Protein AF-A0A7K2WBL9-F1 (afdb_monomer)

Structure (mmCIF, N/CA/C/O backbone):
data_AF-A0A7K2WBL9-F1
#
_entry.id   AF-A0A7K2WBL9-F1
#
loop_
_atom_site.group_PDB
_atom_site.id
_atom_site.type_symbol
_atom_site.label_atom_id
_atom_site.label_alt_id
_atom_site.label_comp_id
_atom_site.label_asym_id
_atom_site.label_entity_id
_atom_site.label_seq_id
_atom_site.pdbx_PDB_ins_code
_atom_site.Cartn_x
_atom_site.Cartn_y
_atom_site.Cartn_z
_atom_site.occupancy
_atom_site.B_iso_or_equiv
_atom_site.auth_seq_id
_atom_site.auth_comp_id
_atom_site.auth_asym_id
_atom_site.auth_atom_id
_atom_site.pdbx_PDB_model_num
ATOM 1 N N . MET A 1 1 ? 18.277 -20.365 -66.274 1.00 46.78 1 MET A N 1
ATOM 2 C CA . MET A 1 1 ? 19.286 -20.559 -65.222 1.00 46.78 1 MET A CA 1
ATOM 3 C C . MET A 1 1 ? 18.825 -19.705 -64.047 1.00 46.78 1 MET A C 1
ATOM 5 O O . MET A 1 1 ? 19.290 -18.590 -63.900 1.00 46.78 1 MET A O 1
ATOM 9 N N . THR A 1 2 ? 17.660 -19.971 -63.439 1.00 53.09 2 THR A N 1
ATOM 10 C CA . THR A 1 2 ? 17.407 -21.059 -62.465 1.00 53.09 2 THR A CA 1
ATOM 11 C C . THR A 1 2 ? 18.619 -21.283 -61.590 1.00 53.09 2 THR A C 1
ATOM 13 O O . THR A 1 2 ? 19.598 -21.827 -62.081 1.00 53.09 2 THR A O 1
ATOM 16 N N . ASP A 1 3 ? 18.545 -20.741 -60.379 1.00 48.75 3 ASP A N 1
ATOM 17 C CA . ASP A 1 3 ? 18.895 -21.349 -59.092 1.00 48.75 3 ASP A CA 1
ATOM 18 C C . ASP A 1 3 ? 18.928 -20.200 -58.072 1.00 48.75 3 ASP A C 1
ATOM 20 O O . ASP A 1 3 ? 19.419 -19.121 -58.376 1.00 48.75 3 ASP A O 1
ATOM 24 N N . THR A 1 4 ? 18.466 -20.269 -56.839 1.00 59.56 4 THR A N 1
ATOM 25 C CA . THR A 1 4 ? 17.633 -21.185 -56.071 1.00 59.56 4 THR A CA 1
ATOM 26 C C . THR A 1 4 ? 17.377 -20.375 -54.797 1.00 59.56 4 THR A C 1
ATOM 28 O O . THR A 1 4 ? 18.286 -19.720 -54.282 1.00 59.56 4 THR A O 1
ATOM 31 N N . GLU A 1 5 ? 16.138 -20.362 -54.318 1.00 57.72 5 GLU A N 1
ATOM 32 C CA . GLU A 1 5 ? 15.765 -19.768 -53.038 1.00 57.72 5 GLU A CA 1
ATOM 33 C C . GLU A 1 5 ? 16.577 -20.417 -51.907 1.00 57.72 5 GLU A C 1
ATOM 35 O O . GLU A 1 5 ? 16.243 -21.496 -51.424 1.00 57.72 5 GLU A O 1
ATOM 40 N N . GLN A 1 6 ? 17.644 -19.766 -51.442 1.00 52.09 6 GLN A N 1
ATOM 41 C CA . GLN A 1 6 ? 18.225 -20.094 -50.141 1.00 52.09 6 GLN A CA 1
ATOM 42 C C . GLN A 1 6 ? 17.424 -19.375 -49.057 1.00 52.09 6 GLN A C 1
ATOM 44 O O . GLN A 1 6 ? 17.854 -18.393 -48.457 1.00 52.09 6 GLN A O 1
ATOM 49 N N 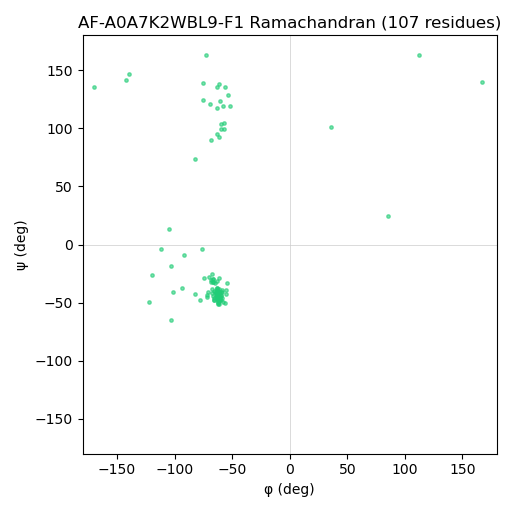. SER A 1 7 ? 16.221 -19.897 -48.816 1.00 54.59 7 SER A N 1
ATOM 50 C CA . SER A 1 7 ? 15.547 -19.739 -47.535 1.00 54.59 7 SER A CA 1
ATOM 51 C C . SER A 1 7 ? 16.342 -20.548 -46.511 1.00 54.59 7 SER A C 1
ATOM 53 O O . SER A 1 7 ? 16.147 -21.754 -46.340 1.00 54.59 7 SER A O 1
ATOM 55 N N . THR A 1 8 ? 17.318 -19.902 -45.877 1.00 56.69 8 THR A N 1
ATOM 56 C CA . THR A 1 8 ? 17.991 -20.445 -44.701 1.00 56.69 8 THR A CA 1
ATOM 57 C C . THR A 1 8 ? 16.937 -20.563 -43.607 1.00 56.69 8 THR A C 1
ATOM 59 O O . THR A 1 8 ? 16.620 -19.592 -42.928 1.00 56.69 8 THR A O 1
ATOM 62 N N . SER A 1 9 ? 16.346 -21.751 -43.471 1.00 57.12 9 SER A N 1
ATOM 63 C CA . SER A 1 9 ? 15.554 -22.112 -42.299 1.00 57.12 9 SER A CA 1
ATOM 64 C C . SER A 1 9 ? 16.472 -22.049 -41.082 1.00 57.12 9 SER A C 1
ATOM 66 O O . SER A 1 9 ? 17.169 -23.015 -40.767 1.00 57.12 9 SER A O 1
ATOM 68 N N . GLU A 1 10 ? 16.509 -20.896 -40.411 1.00 60.94 10 GLU A N 1
ATOM 69 C CA . GLU A 1 10 ? 17.030 -20.805 -39.055 1.00 60.94 10 GLU A CA 1
ATOM 70 C C . GLU A 1 10 ? 16.223 -21.778 -38.197 1.00 60.94 10 GLU A C 1
ATOM 72 O O . GLU A 1 10 ? 15.056 -21.570 -37.865 1.00 60.94 10 GLU A O 1
ATOM 77 N N . THR A 1 11 ? 16.855 -22.902 -37.883 1.00 61.31 11 THR A N 1
ATOM 78 C CA . THR A 1 11 ? 16.369 -23.846 -36.890 1.00 61.31 11 THR A CA 1
ATOM 79 C C . THR A 1 11 ? 16.291 -23.088 -35.569 1.00 61.31 11 THR A C 1
ATOM 81 O O . THR A 1 11 ? 17.318 -22.813 -34.949 1.00 61.31 11 THR A O 1
ATOM 84 N N . VAL A 1 12 ? 15.078 -22.710 -35.155 1.00 63.88 12 VAL A N 1
ATOM 85 C CA . VAL A 1 12 ? 14.812 -22.098 -33.849 1.00 63.88 12 VAL A CA 1
ATOM 86 C C . VAL A 1 12 ? 15.251 -23.099 -32.785 1.00 63.88 12 VAL A C 1
ATOM 88 O O . VAL A 1 12 ? 14.563 -24.082 -32.507 1.00 63.88 12 VAL A O 1
ATOM 91 N N . ALA A 1 13 ? 16.444 -22.885 -32.231 1.00 68.38 13 ALA A N 1
ATOM 92 C CA . ALA A 1 13 ? 16.966 -23.698 -31.147 1.00 68.38 13 ALA A CA 1
ATOM 93 C C . ALA A 1 13 ? 15.959 -23.682 -29.979 1.00 68.38 13 ALA A C 1
ATOM 95 O O . ALA A 1 13 ? 15.439 -22.613 -29.639 1.00 68.38 13 ALA A O 1
ATOM 96 N N . PRO A 1 14 ? 15.659 -24.833 -29.351 1.00 63.19 14 PRO A N 1
ATOM 97 C CA . PRO A 1 14 ? 14.675 -24.895 -28.281 1.00 63.19 14 PRO A CA 1
ATOM 98 C C . PRO A 1 14 ? 15.113 -23.989 -27.125 1.00 63.19 14 PRO A C 1
ATOM 100 O O . PRO A 1 14 ? 16.225 -24.111 -26.603 1.00 63.19 14 PRO A O 1
ATOM 103 N N . GLY A 1 15 ? 14.236 -23.052 -26.755 1.00 63.25 15 GLY A N 1
ATOM 104 C CA . GLY A 1 15 ? 14.478 -22.068 -25.705 1.00 63.25 15 GLY A CA 1
ATOM 105 C C . GLY A 1 15 ? 14.932 -22.749 -24.418 1.00 63.25 15 GLY A C 1
ATOM 106 O O . GLY A 1 15 ? 14.221 -23.576 -23.848 1.00 63.25 15 GLY A O 1
ATOM 107 N N . ARG A 1 16 ? 16.145 -22.413 -23.972 1.00 71.19 16 ARG A N 1
ATOM 108 C CA . ARG A 1 16 ? 16.733 -22.943 -22.740 1.00 71.19 16 ARG A CA 1
ATOM 109 C C . ARG A 1 16 ? 15.751 -22.703 -21.583 1.00 71.19 16 ARG A C 1
ATOM 111 O O . ARG A 1 16 ? 15.327 -21.557 -21.417 1.00 71.19 16 ARG A O 1
ATOM 118 N N . PRO A 1 17 ? 15.392 -23.722 -20.778 1.00 67.56 17 PRO A N 1
ATOM 119 C CA . PRO A 1 17 ? 14.465 -23.529 -19.671 1.00 67.56 17 PRO A CA 1
ATOM 120 C C . PRO A 1 17 ? 15.034 -22.463 -18.734 1.00 67.56 17 PRO A C 1
ATOM 122 O O . PRO A 1 17 ? 16.153 -22.585 -18.224 1.00 67.56 17 PRO A O 1
ATOM 125 N N . LEU A 1 18 ? 14.283 -21.374 -18.568 1.00 65.44 18 LEU A N 1
ATOM 126 C CA . LEU A 1 18 ? 14.676 -20.267 -17.712 1.00 65.44 18 LEU A CA 1
ATOM 127 C C . LEU A 1 18 ? 14.753 -20.787 -16.278 1.00 65.44 18 LEU A C 1
ATOM 129 O O . LEU A 1 18 ? 13.765 -21.242 -15.705 1.00 65.44 18 LEU A O 1
ATOM 133 N N . ARG A 1 19 ? 15.955 -20.740 -15.699 1.00 77.19 19 ARG A N 1
ATOM 134 C CA . ARG A 1 19 ? 16.157 -21.072 -14.286 1.00 77.19 19 ARG A CA 1
ATOM 135 C C . ARG A 1 19 ? 15.334 -20.071 -13.461 1.00 77.19 19 ARG A C 1
ATOM 137 O O . ARG A 1 19 ? 15.388 -18.884 -13.779 1.00 77.19 19 ARG A O 1
ATOM 144 N N . PRO A 1 20 ? 14.631 -20.481 -12.394 1.00 68.12 20 PRO A N 1
ATOM 145 C CA . PRO A 1 20 ? 13.801 -19.569 -11.599 1.00 68.12 20 PRO A CA 1
ATOM 146 C C . PRO A 1 20 ? 14.580 -18.344 -11.082 1.00 68.12 20 PRO A C 1
ATOM 148 O O . PRO A 1 20 ? 14.057 -17.234 -11.081 1.00 68.12 20 PRO A O 1
ATOM 151 N N . GLY A 1 21 ? 15.873 -18.505 -10.770 1.00 74.62 21 GLY A N 1
ATOM 152 C CA . GLY A 1 21 ? 16.754 -17.385 -10.411 1.00 74.62 21 GLY A CA 1
ATOM 153 C C . GLY A 1 21 ? 17.031 -16.393 -11.552 1.00 74.62 21 GLY A C 1
ATOM 154 O O . GLY A 1 21 ? 17.200 -15.206 -11.301 1.00 74.62 21 GLY A O 1
ATOM 155 N N . ALA A 1 22 ? 17.016 -16.838 -12.811 1.00 76.25 22 ALA A N 1
ATOM 156 C CA . ALA A 1 22 ? 17.201 -15.958 -13.965 1.00 76.25 2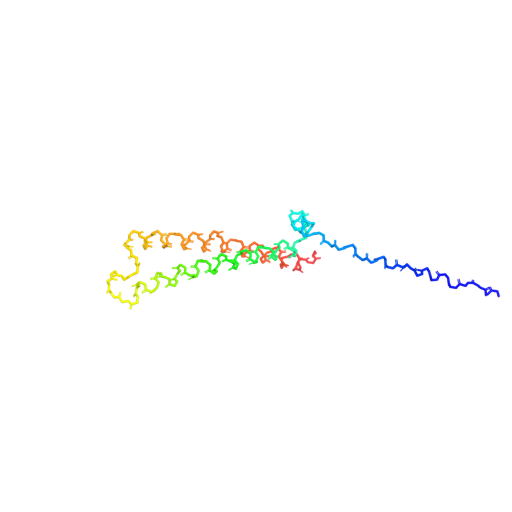2 ALA A CA 1
ATOM 157 C C . ALA A 1 22 ? 15.996 -15.025 -14.182 1.00 76.25 22 ALA A C 1
ATOM 159 O O . ALA A 1 22 ? 16.168 -13.920 -14.688 1.00 76.25 22 ALA A O 1
ATOM 160 N N . LEU A 1 23 ? 14.790 -15.439 -13.771 1.00 75.94 23 LEU A N 1
ATOM 161 C CA . LEU A 1 23 ? 13.585 -14.612 -13.865 1.00 75.94 23 LEU A CA 1
ATOM 162 C C . LEU A 1 23 ? 13.610 -13.458 -12.851 1.00 75.94 23 LEU A C 1
ATOM 164 O O . LEU A 1 23 ? 13.326 -12.320 -13.214 1.00 75.94 23 LEU A O 1
ATOM 168 N N . ALA A 1 24 ? 14.026 -13.740 -11.612 1.00 77.31 24 ALA A N 1
ATOM 169 C CA . ALA A 1 24 ? 14.193 -12.725 -10.573 1.00 77.31 24 ALA A CA 1
ATOM 170 C C . ALA A 1 24 ? 15.275 -11.698 -10.947 1.00 77.31 24 ALA A C 1
ATOM 172 O O . ALA A 1 24 ? 15.048 -10.498 -10.823 1.00 77.31 24 ALA A O 1
ATOM 173 N N . VAL A 1 25 ? 16.415 -12.155 -11.484 1.00 78.62 25 VAL A N 1
ATOM 174 C CA . VAL A 1 25 ? 17.470 -11.261 -11.996 1.00 78.62 25 VAL A CA 1
ATOM 175 C C . VAL A 1 25 ? 16.950 -10.421 -13.163 1.00 78.62 25 VAL A C 1
ATOM 177 O O . VAL A 1 25 ? 17.154 -9.213 -13.186 1.00 78.62 25 VAL A O 1
ATOM 180 N N . LYS A 1 26 ? 16.203 -11.021 -14.100 1.00 79.88 26 LYS A N 1
ATOM 181 C CA . LYS A 1 26 ? 15.602 -10.285 -15.220 1.00 79.88 26 LYS A CA 1
ATOM 182 C C . LYS A 1 26 ? 14.660 -9.178 -14.741 1.00 79.88 26 LYS A C 1
ATOM 184 O O . LYS A 1 26 ? 14.679 -8.095 -15.316 1.00 79.88 26 LYS A O 1
ATOM 189 N N . TRP A 1 27 ? 13.846 -9.425 -13.717 1.00 80.12 27 TRP A N 1
ATOM 190 C CA . TRP A 1 27 ? 12.949 -8.410 -13.152 1.00 80.12 27 TRP A CA 1
ATOM 191 C C . TRP A 1 27 ? 13.711 -7.329 -12.382 1.00 80.12 27 TRP A C 1
ATOM 193 O O . TRP A 1 27 ? 13.413 -6.152 -12.548 1.00 80.12 27 TRP A O 1
ATOM 203 N N . ALA A 1 28 ? 14.728 -7.708 -11.606 1.00 79.56 28 ALA A N 1
ATOM 204 C CA . ALA A 1 28 ? 15.555 -6.764 -10.857 1.00 79.56 28 ALA A CA 1
ATOM 205 C C . ALA A 1 28 ? 16.405 -5.853 -11.763 1.00 79.56 28 ALA A C 1
ATOM 207 O O . ALA A 1 28 ? 16.698 -4.723 -11.391 1.00 79.56 28 ALA A O 1
ATOM 208 N N . THR A 1 29 ? 16.804 -6.331 -12.946 1.00 85.38 29 THR A N 1
ATOM 209 C CA . THR A 1 29 ? 17.642 -5.587 -13.908 1.00 85.38 29 THR A CA 1
ATOM 210 C C . THR A 1 29 ? 16.843 -5.056 -15.108 1.00 85.38 29 THR A C 1
ATOM 212 O O . THR A 1 29 ? 17.415 -4.648 -16.115 1.00 85.38 29 THR A O 1
ATOM 215 N N . THR A 1 30 ? 15.511 -5.069 -15.045 1.00 84.38 30 THR A N 1
ATOM 216 C CA . THR A 1 30 ? 14.661 -4.569 -16.134 1.00 84.38 30 THR A CA 1
ATOM 217 C C . THR A 1 30 ? 14.638 -3.041 -16.175 1.00 84.38 30 THR A C 1
ATOM 219 O O . THR A 1 30 ? 14.503 -2.390 -15.145 1.00 84.38 30 THR A O 1
ATOM 222 N N . THR A 1 31 ? 14.692 -2.478 -17.384 1.00 86.44 31 THR A N 1
ATOM 223 C CA . THR A 1 31 ? 14.541 -1.035 -17.660 1.00 86.44 31 THR A CA 1
ATOM 224 C C . THR A 1 31 ? 13.255 -0.689 -18.416 1.00 86.44 31 THR A C 1
ATOM 226 O O . THR A 1 31 ? 12.969 0.483 -18.645 1.00 86.44 31 THR A O 1
ATOM 229 N N . ASP A 1 32 ? 12.466 -1.692 -18.805 1.00 86.88 32 ASP A N 1
ATOM 230 C CA . ASP A 1 32 ? 11.195 -1.498 -19.501 1.00 86.88 32 ASP A CA 1
ATOM 231 C C . ASP A 1 32 ? 10.141 -0.870 -18.573 1.00 86.88 32 ASP A C 1
ATOM 233 O O . ASP A 1 32 ? 9.759 -1.445 -17.548 1.00 86.88 32 ASP A O 1
ATOM 237 N N . HIS A 1 33 ? 9.636 0.297 -18.971 1.00 89.06 33 HIS A N 1
ATOM 238 C CA . HIS A 1 33 ? 8.654 1.075 -18.219 1.00 89.06 33 HIS A CA 1
ATOM 239 C C . HIS A 1 33 ? 7.330 0.320 -18.020 1.00 89.06 33 HIS A C 1
ATOM 241 O O . HIS A 1 33 ? 6.665 0.504 -16.997 1.00 89.06 33 HIS A O 1
ATOM 247 N N . LYS A 1 34 ? 6.964 -0.590 -18.939 1.00 86.06 34 LYS A N 1
ATOM 248 C CA . LYS A 1 34 ? 5.739 -1.391 -18.802 1.00 86.06 34 LYS A CA 1
ATOM 249 C C . LYS A 1 34 ? 5.869 -2.437 -17.707 1.00 86.06 34 LYS A C 1
ATOM 251 O O . LYS A 1 34 ? 4.961 -2.604 -16.886 1.00 86.06 34 LYS A O 1
ATOM 256 N N . THR A 1 35 ? 7.005 -3.126 -17.688 1.00 86.62 35 THR A N 1
ATOM 257 C CA . THR A 1 35 ? 7.322 -4.120 -16.665 1.00 86.62 35 THR A CA 1
ATOM 258 C C . THR A 1 35 ? 7.472 -3.449 -15.301 1.00 86.62 35 THR A C 1
ATOM 260 O O . THR A 1 35 ? 6.814 -3.870 -14.354 1.00 86.62 35 THR A O 1
ATOM 263 N N . ILE A 1 36 ? 8.232 -2.350 -15.206 1.00 88.81 36 IL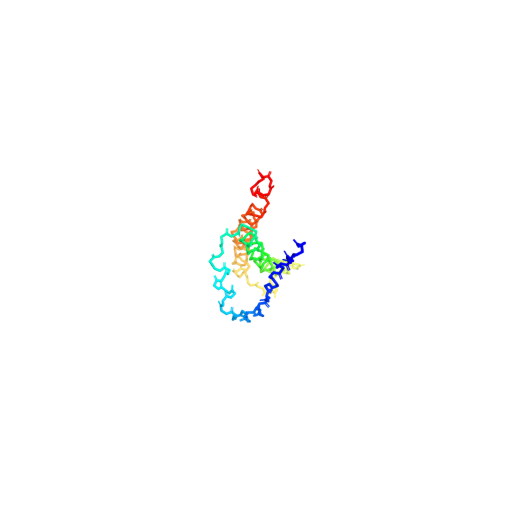E A N 1
ATOM 264 C CA . ILE A 1 36 ? 8.375 -1.577 -13.961 1.00 88.81 36 ILE A CA 1
ATOM 265 C C . ILE A 1 36 ? 7.005 -1.097 -13.466 1.00 88.81 36 ILE A C 1
ATOM 267 O O . ILE A 1 36 ? 6.654 -1.347 -12.313 1.00 88.81 36 ILE A O 1
ATOM 271 N N . GLY A 1 37 ? 6.189 -0.490 -14.336 1.00 89.00 37 GLY A N 1
ATOM 272 C CA . GLY A 1 37 ? 4.830 -0.064 -13.996 1.00 89.00 37 GLY A CA 1
ATOM 273 C C . GLY A 1 37 ? 3.975 -1.208 -13.444 1.00 89.00 37 GLY A C 1
ATOM 274 O O . GLY A 1 37 ? 3.321 -1.047 -12.415 1.00 89.00 37 GLY A O 1
ATOM 275 N N . SER A 1 38 ? 4.056 -2.396 -14.049 1.00 90.75 38 SER A N 1
ATOM 276 C CA . SER A 1 38 ? 3.341 -3.590 -13.576 1.00 90.75 38 SER A CA 1
ATOM 277 C C . SER A 1 38 ? 3.809 -4.042 -12.187 1.00 90.75 38 SER A C 1
ATOM 279 O O . SER A 1 38 ? 2.972 -4.363 -11.345 1.00 90.75 38 SER A O 1
ATOM 281 N N . LEU A 1 39 ? 5.118 -4.018 -11.903 1.00 91.12 39 LEU A N 1
ATOM 282 C CA . LEU A 1 39 ? 5.649 -4.336 -10.570 1.00 91.12 39 LEU A CA 1
ATOM 283 C C . LEU A 1 39 ? 5.122 -3.363 -9.504 1.00 91.12 39 LEU A C 1
ATOM 285 O O . LEU A 1 39 ? 4.725 -3.802 -8.421 1.00 91.12 39 LEU A O 1
ATOM 289 N N . TYR A 1 40 ? 5.077 -2.062 -9.810 1.00 93.19 40 TYR A N 1
ATOM 290 C CA . TYR A 1 40 ? 4.513 -1.045 -8.916 1.00 93.19 40 TYR A CA 1
ATOM 291 C C . TYR A 1 40 ? 3.022 -1.280 -8.655 1.00 93.19 40 TYR A C 1
ATOM 293 O O . TYR A 1 40 ? 2.599 -1.278 -7.498 1.00 93.19 40 TYR A O 1
ATOM 301 N N . LEU A 1 41 ? 2.234 -1.545 -9.702 1.00 93.06 41 LEU A N 1
ATOM 302 C CA . LEU A 1 41 ? 0.800 -1.809 -9.567 1.00 93.06 41 LEU A CA 1
ATOM 303 C C . LEU A 1 41 ? 0.534 -3.066 -8.730 1.00 93.06 41 LEU A C 1
ATOM 305 O O . LEU A 1 41 ? -0.250 -3.005 -7.785 1.00 93.06 41 LEU A O 1
ATOM 309 N N . ILE A 1 42 ? 1.237 -4.171 -8.999 1.00 94.25 42 ILE A N 1
ATOM 310 C CA . ILE A 1 42 ? 1.103 -5.415 -8.224 1.00 94.25 42 ILE A CA 1
ATOM 311 C C . ILE A 1 42 ? 1.459 -5.174 -6.754 1.00 94.25 42 ILE A C 1
ATOM 313 O O . ILE A 1 42 ? 0.696 -5.544 -5.864 1.00 94.25 42 ILE A O 1
ATOM 317 N N . THR A 1 43 ? 2.588 -4.515 -6.491 1.00 93.56 43 THR A N 1
ATOM 318 C CA . THR A 1 43 ? 3.039 -4.234 -5.121 1.00 93.56 43 THR A CA 1
ATOM 319 C C . THR A 1 43 ? 2.038 -3.344 -4.382 1.00 93.56 43 THR A C 1
ATOM 321 O O . THR A 1 43 ? 1.650 -3.657 -3.257 1.00 93.56 43 THR A O 1
ATOM 324 N N . SER A 1 44 ? 1.551 -2.279 -5.029 1.00 94.69 44 SER A N 1
ATOM 325 C CA . SER A 1 44 ? 0.537 -1.388 -4.451 1.00 94.69 44 SER A CA 1
ATOM 326 C C . SER A 1 44 ? -0.768 -2.125 -4.140 1.00 94.69 44 SER A C 1
ATOM 328 O O . SER A 1 44 ? -1.364 -1.897 -3.090 1.00 94.69 44 SER A O 1
ATOM 330 N N . PHE A 1 45 ? -1.181 -3.067 -4.994 1.00 95.06 45 PHE A N 1
ATOM 331 C CA . PHE A 1 45 ? -2.378 -3.873 -4.776 1.00 95.06 45 PHE A CA 1
ATOM 332 C C . PHE A 1 45 ? -2.221 -4.831 -3.589 1.00 95.06 45 PHE A C 1
ATOM 334 O O . PHE A 1 45 ? -3.143 -4.984 -2.793 1.00 95.06 45 PHE A O 1
ATOM 341 N N . VAL A 1 46 ? -1.039 -5.425 -3.400 1.00 96.62 46 VAL A N 1
ATOM 342 C CA . VAL A 1 46 ? -0.750 -6.239 -2.208 1.00 96.62 46 VAL A CA 1
ATOM 343 C C . VAL A 1 46 ? -0.871 -5.397 -0.933 1.00 96.62 46 VAL A C 1
ATOM 345 O O . VAL A 1 46 ? -1.549 -5.805 0.011 1.00 96.62 46 VAL A O 1
ATOM 348 N N . PHE A 1 47 ? -0.289 -4.195 -0.908 1.00 96.00 47 PHE A N 1
ATOM 349 C CA . PHE A 1 47 ? -0.420 -3.290 0.241 1.00 96.00 47 PHE A CA 1
ATOM 350 C C . PHE A 1 47 ? -1.847 -2.771 0.442 1.00 96.00 47 PHE A C 1
ATOM 352 O O . PHE A 1 47 ? -2.272 -2.601 1.586 1.00 96.00 47 PHE A O 1
ATOM 359 N N . PHE A 1 48 ? -2.613 -2.587 -0.635 1.00 95.88 48 PHE A N 1
ATOM 360 C CA . PHE A 1 48 ? -4.036 -2.271 -0.559 1.00 95.88 48 PHE A CA 1
ATOM 361 C C . PHE A 1 48 ? -4.817 -3.364 0.173 1.00 95.88 48 PHE A C 1
ATOM 363 O O . PHE A 1 48 ? -5.620 -3.049 1.046 1.00 95.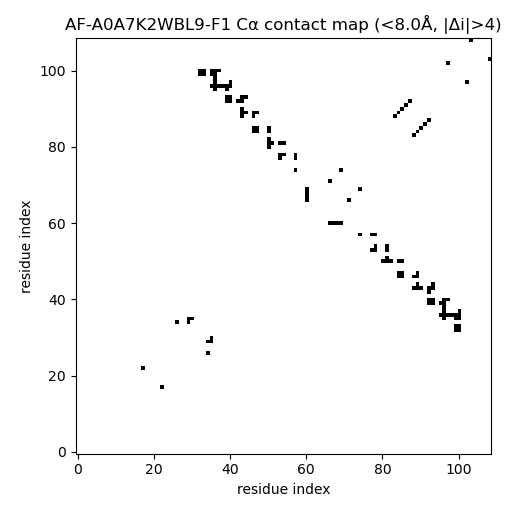88 48 PHE A O 1
ATOM 370 N N . LEU A 1 49 ? -4.550 -4.643 -0.112 1.00 97.12 49 LEU A N 1
ATOM 371 C CA . LEU A 1 49 ? -5.191 -5.748 0.604 1.00 97.12 49 LEU A CA 1
ATOM 372 C C . LEU A 1 49 ? -4.807 -5.756 2.088 1.00 97.12 49 LEU A C 1
ATOM 374 O O . LEU A 1 49 ? -5.683 -5.881 2.940 1.00 97.12 49 LEU A O 1
ATOM 378 N N . ILE A 1 50 ? -3.526 -5.559 2.410 1.00 96.06 50 ILE A N 1
ATOM 379 C CA . ILE A 1 50 ? -3.046 -5.518 3.802 1.00 96.06 50 ILE A CA 1
ATOM 380 C C . ILE A 1 50 ? -3.709 -4.370 4.574 1.00 96.06 50 ILE A C 1
ATOM 382 O O . ILE A 1 50 ? -4.290 -4.581 5.640 1.00 96.06 50 ILE A O 1
ATOM 386 N N . GLY A 1 51 ? -3.668 -3.152 4.032 1.00 94.75 51 GLY A N 1
ATOM 387 C CA . GLY A 1 51 ? -4.314 -2.005 4.662 1.00 94.75 51 GLY A CA 1
ATOM 388 C C . GLY A 1 51 ? -5.839 -2.138 4.684 1.00 94.75 51 GLY A C 1
ATOM 389 O O . GLY A 1 51 ? -6.468 -1.701 5.643 1.00 94.75 51 GLY A O 1
ATOM 390 N N . GLY A 1 52 ? -6.439 -2.781 3.681 1.00 94.38 52 GLY A N 1
ATOM 391 C CA . GLY A 1 52 ? -7.867 -3.082 3.626 1.00 94.38 52 GLY A CA 1
ATOM 392 C C . GLY A 1 52 ? -8.303 -4.025 4.745 1.00 94.38 52 GLY A C 1
ATOM 393 O O . GLY A 1 52 ? -9.297 -3.756 5.411 1.00 94.38 52 GLY A O 1
ATOM 394 N N . VAL A 1 53 ? -7.524 -5.073 5.032 1.00 95.62 53 VAL A N 1
ATOM 395 C CA . VAL A 1 53 ? -7.775 -5.963 6.177 1.00 95.62 53 VAL A CA 1
ATOM 396 C C . VAL A 1 53 ? -7.690 -5.192 7.495 1.00 95.62 53 VAL A C 1
ATOM 398 O O . VAL A 1 53 ? -8.596 -5.311 8.317 1.00 95.62 53 VAL A O 1
ATOM 401 N N . LEU A 1 54 ? -6.673 -4.342 7.682 1.00 93.50 54 LEU A N 1
ATOM 402 C CA . LEU A 1 54 ? -6.581 -3.486 8.875 1.00 93.50 54 LEU A CA 1
ATOM 403 C C . LEU A 1 54 ? -7.797 -2.555 9.015 1.00 93.50 54 LEU A C 1
ATOM 405 O O . LEU A 1 54 ? -8.317 -2.381 10.115 1.00 93.50 54 LEU A O 1
ATOM 409 N N . ALA A 1 55 ? -8.298 -2.003 7.906 1.00 94.25 55 ALA A N 1
ATOM 410 C CA . ALA A 1 55 ? -9.512 -1.193 7.913 1.00 94.25 55 ALA A CA 1
ATOM 411 C C . ALA A 1 55 ? -10.745 -2.001 8.324 1.00 94.25 55 ALA A C 1
ATOM 413 O O . ALA A 1 55 ? -11.565 -1.514 9.099 1.00 94.25 55 ALA A O 1
ATOM 414 N N . LEU A 1 56 ? -10.879 -3.234 7.827 1.00 93.81 56 LEU A N 1
ATOM 415 C CA . LEU A 1 56 ? -11.981 -4.116 8.202 1.00 93.81 56 LEU A CA 1
ATOM 416 C C . LEU A 1 56 ? -11.939 -4.470 9.690 1.00 93.81 56 LEU A C 1
ATOM 418 O O . LEU A 1 56 ? -12.990 -4.456 10.322 1.00 93.81 56 LEU A O 1
ATOM 422 N N . LEU A 1 57 ? -10.754 -4.706 10.260 1.00 91.19 57 LEU A N 1
ATOM 423 C CA . LEU A 1 57 ? -10.592 -4.936 11.699 1.00 91.19 57 LEU A CA 1
ATOM 424 C C . LEU A 1 57 ? -11.034 -3.717 12.519 1.00 91.19 57 LEU A C 1
ATOM 426 O O . LEU A 1 57 ? -11.861 -3.852 13.414 1.00 91.19 57 LEU A O 1
ATOM 430 N N . MET A 1 58 ? -10.587 -2.511 12.154 1.00 91.06 58 MET A N 1
ATOM 431 C CA . MET A 1 58 ? -11.037 -1.284 12.826 1.00 91.06 58 MET A CA 1
ATOM 432 C C . MET A 1 58 ? -12.547 -1.067 12.695 1.00 91.06 58 MET A C 1
ATOM 434 O O . MET A 1 58 ? -13.207 -0.662 13.648 1.00 91.06 58 MET A O 1
ATOM 438 N N . ARG A 1 59 ? -13.129 -1.336 11.519 1.00 92.06 59 ARG A N 1
ATOM 439 C CA . ARG A 1 59 ? -14.582 -1.220 11.334 1.00 92.06 59 ARG A CA 1
ATOM 440 C C . ARG A 1 59 ? -15.355 -2.283 12.105 1.00 92.06 59 ARG A C 1
ATOM 442 O O . ARG A 1 59 ? -16.479 -1.999 12.508 1.00 92.06 59 ARG A O 1
ATOM 449 N N . ALA A 1 60 ? -14.779 -3.467 12.302 1.00 89.88 60 ALA A N 1
ATOM 450 C CA . ALA A 1 60 ? -15.369 -4.510 13.128 1.00 89.88 60 ALA A CA 1
ATOM 451 C C . ALA A 1 60 ? -15.427 -4.089 14.605 1.00 89.88 60 ALA A C 1
ATOM 453 O O . ALA A 1 60 ? -16.467 -4.294 15.222 1.00 89.88 60 ALA A O 1
ATOM 454 N N . GLU A 1 61 ? -14.398 -3.414 15.136 1.00 87.38 61 GLU A N 1
ATOM 455 C CA . GLU A 1 61 ? -14.453 -2.830 16.492 1.00 87.38 61 GLU A CA 1
ATOM 456 C C . GLU A 1 61 ? -15.589 -1.825 16.650 1.00 87.38 61 GLU A C 1
ATOM 458 O O . GLU A 1 61 ? -16.350 -1.867 17.609 1.00 87.38 61 GLU A O 1
ATOM 463 N N . LEU A 1 62 ? -15.739 -0.921 15.679 1.00 87.50 62 LEU A N 1
ATOM 464 C CA . LEU A 1 62 ? -16.751 0.133 15.742 1.00 87.50 62 LEU A CA 1
ATOM 465 C C . LEU A 1 62 ? -18.173 -0.372 15.446 1.00 87.50 62 LEU A C 1
ATOM 467 O O . LEU A 1 62 ? -19.124 0.407 15.531 1.00 87.50 62 LEU A O 1
ATOM 471 N N . ALA A 1 63 ? -18.352 -1.647 15.085 1.00 87.75 63 ALA A N 1
ATOM 472 C CA . ALA A 1 63 ? -19.661 -2.194 14.733 1.00 87.75 63 ALA A CA 1
ATOM 473 C C . ALA A 1 63 ? -20.620 -2.260 15.932 1.00 87.75 63 ALA A C 1
ATOM 475 O O . ALA A 1 63 ? -21.841 -2.232 15.751 1.00 87.75 63 ALA A O 1
ATOM 476 N N . ARG A 1 64 ? -20.093 -2.345 17.157 1.00 82.50 64 ARG A N 1
ATOM 477 C CA . ARG A 1 64 ? -20.875 -2.324 18.393 1.00 82.50 64 ARG A CA 1
ATOM 478 C C . ARG A 1 64 ? -20.120 -1.544 19.476 1.00 82.50 64 ARG A C 1
ATOM 480 O O . ARG A 1 64 ? -18.911 -1.695 19.578 1.00 82.50 64 ARG A O 1
ATOM 487 N N . PRO A 1 65 ? -20.808 -0.756 20.317 1.00 77.25 65 PRO A N 1
ATOM 488 C CA . PRO A 1 65 ? -20.15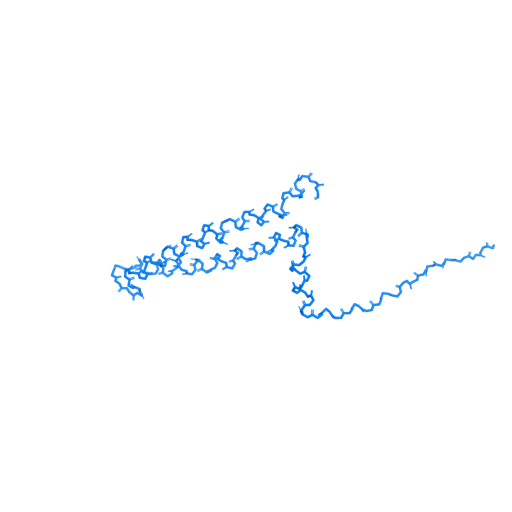0 -0.008 21.386 1.00 77.25 65 PRO A CA 1
ATOM 489 C C . PRO A 1 65 ? -19.480 -0.937 22.415 1.00 77.25 65 PRO A C 1
ATOM 491 O O . PRO A 1 65 ? -20.102 -1.902 22.865 1.00 77.25 65 PRO A O 1
ATOM 494 N N . GLY A 1 66 ? -18.248 -0.613 22.816 1.00 75.12 66 GLY A N 1
ATOM 495 C CA . GLY A 1 66 ? -17.434 -1.376 23.777 1.00 75.12 66 GLY A CA 1
ATOM 496 C C . GLY A 1 66 ? -16.201 -2.024 23.134 1.00 75.12 66 GLY A C 1
ATOM 497 O O . GLY A 1 66 ? -16.134 -2.144 21.919 1.00 75.12 66 GLY A O 1
ATOM 498 N N . LEU A 1 67 ? -15.217 -2.433 23.942 1.00 76.62 67 LEU A N 1
ATOM 499 C CA . LEU A 1 67 ? -14.025 -3.146 23.456 1.00 76.62 67 LEU A CA 1
ATOM 500 C C . LEU A 1 67 ? -14.389 -4.599 23.122 1.00 76.62 67 LEU A C 1
ATOM 502 O O . LEU A 1 67 ? -14.916 -5.298 23.991 1.00 76.62 67 LEU A O 1
ATOM 506 N N . GLN A 1 68 ? -14.126 -5.050 21.889 1.00 77.31 68 GLN A N 1
ATOM 507 C CA . GLN A 1 68 ? -14.512 -6.397 21.443 1.00 77.31 68 GLN A CA 1
ATOM 508 C C . GLN A 1 68 ? -13.333 -7.242 20.967 1.00 77.31 68 GLN A C 1
ATOM 510 O O . GLN A 1 68 ? -13.221 -8.386 21.406 1.00 77.31 68 GLN A O 1
ATOM 515 N N . ILE A 1 69 ? -12.470 -6.714 20.092 1.00 79.25 69 ILE A N 1
ATOM 516 C CA . ILE A 1 69 ? -11.387 -7.499 19.464 1.00 79.25 69 ILE A CA 1
ATOM 517 C C . ILE A 1 69 ? -9.993 -6.921 19.802 1.00 79.25 69 ILE A C 1
ATOM 519 O O . ILE A 1 69 ? -9.024 -7.676 19.871 1.00 79.25 69 ILE A O 1
ATOM 523 N N . MET A 1 70 ? -9.881 -5.624 20.097 1.00 83.25 70 MET A N 1
ATOM 524 C CA . MET A 1 70 ? -8.626 -4.884 20.262 1.00 83.25 70 MET A CA 1
ATOM 525 C C . MET A 1 70 ? -8.710 -3.897 21.427 1.00 83.25 70 MET A C 1
ATOM 527 O O . MET A 1 70 ? -9.755 -3.306 21.695 1.00 83.25 70 MET A O 1
ATOM 531 N N . SER A 1 71 ? -7.582 -3.693 22.113 1.00 88.56 71 SER A N 1
ATOM 532 C CA . SER A 1 71 ? -7.448 -2.632 23.117 1.00 88.56 71 SER A CA 1
ATOM 533 C C . SER A 1 71 ? -7.374 -1.244 22.466 1.00 88.56 71 SER A C 1
ATOM 535 O O . SER A 1 71 ? -7.064 -1.110 21.280 1.00 88.56 71 SER A O 1
ATOM 537 N N . GLU A 1 72 ? -7.602 -0.189 23.253 1.00 88.81 72 GLU A N 1
ATOM 538 C CA . GLU A 1 72 ? -7.509 1.202 22.777 1.00 88.81 72 GLU A CA 1
ATOM 539 C C . GLU A 1 72 ? -6.140 1.517 22.152 1.00 88.81 72 GLU A C 1
ATOM 541 O O . GLU A 1 72 ? -6.050 2.177 21.115 1.00 88.81 72 GLU A O 1
ATOM 546 N N . GLU A 1 73 ? -5.061 0.997 22.741 1.00 91.44 73 GLU A N 1
ATOM 547 C CA . GLU A 1 73 ? -3.710 1.163 22.206 1.00 91.44 73 GLU A CA 1
ATOM 548 C C . GLU A 1 73 ? -3.546 0.460 20.851 1.00 91.44 73 GLU A C 1
ATOM 550 O O . GLU A 1 73 ? -3.048 1.060 19.897 1.00 91.44 73 GLU A O 1
ATOM 555 N N . GLN A 1 74 ? -4.014 -0.786 20.736 1.00 90.75 74 GLN A N 1
ATOM 556 C CA . GLN A 1 74 ? -3.947 -1.547 19.489 1.00 90.75 74 GLN A CA 1
ATOM 557 C C . GLN A 1 74 ? -4.762 -0.880 18.378 1.00 90.75 74 GLN A C 1
ATOM 559 O O . GLN A 1 74 ? -4.322 -0.863 17.228 1.00 90.75 74 GLN A O 1
ATOM 564 N N . PHE A 1 75 ? -5.922 -0.302 18.703 1.00 91.88 75 PHE A N 1
ATOM 565 C CA . PHE A 1 75 ? -6.739 0.440 17.744 1.00 91.88 75 PHE A CA 1
ATOM 566 C C . PHE A 1 75 ? -5.988 1.662 17.199 1.00 91.88 75 PHE A C 1
ATOM 568 O O . PHE A 1 75 ? -5.900 1.848 15.984 1.00 91.88 75 PHE A O 1
ATOM 575 N N . ASN A 1 76 ? -5.372 2.454 18.081 1.00 92.75 76 ASN A N 1
ATOM 576 C CA . ASN A 1 76 ? -4.592 3.631 17.690 1.00 92.75 76 ASN A CA 1
ATOM 577 C C . ASN A 1 76 ? -3.366 3.260 16.834 1.00 92.75 76 ASN A C 1
ATOM 579 O O . ASN A 1 76 ? -3.048 3.945 15.853 1.00 92.75 76 ASN A O 1
ATOM 583 N N . GLN A 1 77 ? -2.701 2.147 17.157 1.00 94.44 77 GLN A N 1
ATOM 584 C CA . GLN A 1 77 ? -1.601 1.613 16.352 1.00 94.44 77 GLN A CA 1
ATOM 585 C C . GLN A 1 77 ? -2.089 1.140 14.977 1.00 94.44 77 GLN A C 1
ATOM 587 O O . GLN A 1 77 ? -1.509 1.517 13.958 1.00 94.44 77 GLN A O 1
ATOM 592 N N . ALA A 1 78 ? -3.178 0.369 14.920 1.00 93.69 78 ALA A N 1
ATOM 593 C CA . ALA A 1 78 ? -3.739 -0.119 13.664 1.00 93.69 78 ALA A CA 1
ATOM 594 C C . ALA A 1 78 ? -4.225 1.018 12.760 1.00 93.69 78 ALA A C 1
ATOM 596 O O . ALA A 1 78 ? -3.995 0.958 11.554 1.00 93.69 78 ALA A O 1
ATOM 597 N N . PHE A 1 79 ? -4.812 2.077 13.324 1.00 93.00 79 PHE A N 1
ATOM 598 C CA . PHE A 1 79 ? -5.198 3.276 12.579 1.00 93.00 79 PHE A CA 1
ATOM 599 C C . PHE A 1 79 ? -3.990 3.965 11.941 1.00 93.00 79 PHE A C 1
ATOM 601 O O . PHE A 1 79 ? -3.988 4.249 10.740 1.00 93.00 79 PHE A O 1
ATOM 608 N N . THR A 1 80 ? -2.927 4.164 12.720 1.00 95.44 80 THR A N 1
ATOM 609 C CA . THR A 1 80 ? -1.687 4.787 12.237 1.00 95.44 80 THR A CA 1
ATOM 610 C C . THR A 1 80 ? -1.018 3.939 11.154 1.00 95.44 80 THR A C 1
ATOM 612 O O . THR A 1 80 ? -0.604 4.456 10.112 1.00 95.44 80 THR A O 1
ATOM 615 N N . MET A 1 81 ? -0.953 2.621 11.359 1.00 95.94 81 MET A N 1
ATOM 616 C CA . MET A 1 81 ? -0.381 1.686 10.389 1.00 95.94 81 MET A CA 1
ATOM 617 C C . MET A 1 81 ? 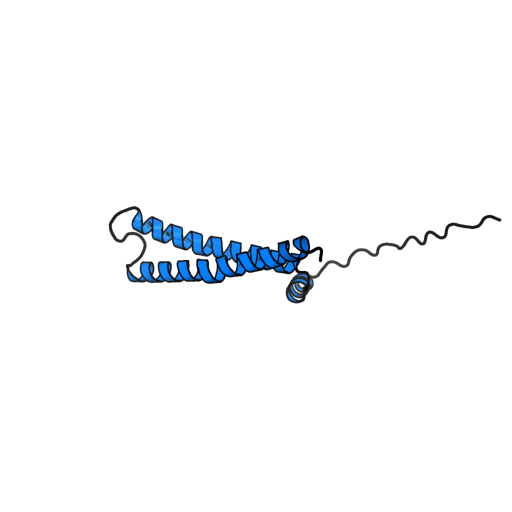-1.216 1.611 9.110 1.00 95.94 81 MET A C 1
ATOM 619 O O . MET A 1 81 ? -0.656 1.690 8.019 1.00 95.94 81 MET A O 1
ATOM 623 N N . HIS A 1 82 ? -2.545 1.531 9.222 1.00 96.94 82 HIS A N 1
ATOM 624 C CA . HIS A 1 82 ? -3.456 1.571 8.078 1.00 96.94 82 HIS A CA 1
ATOM 625 C C . HIS A 1 82 ? -3.242 2.840 7.244 1.00 96.94 82 HIS A C 1
ATOM 627 O O . HIS A 1 82 ? -3.038 2.745 6.032 1.00 96.94 82 HIS A O 1
ATOM 633 N N . GLY A 1 83 ? -3.224 4.012 7.889 1.00 93.88 83 GLY A N 1
ATOM 634 C CA . GLY A 1 83 ? -3.004 5.292 7.216 1.00 93.88 83 GLY A CA 1
ATOM 635 C C . GLY A 1 83 ? -1.644 5.364 6.520 1.00 93.88 83 GLY A C 1
ATOM 636 O O . GLY A 1 83 ? -1.563 5.745 5.354 1.00 93.88 83 GLY A O 1
ATOM 637 N N . THR A 1 84 ? -0.580 4.923 7.195 1.00 96.50 84 THR A N 1
ATOM 638 C CA . THR A 1 84 ? 0.781 4.918 6.633 1.00 96.50 84 THR A CA 1
ATOM 639 C C . THR A 1 84 ? 0.882 4.002 5.412 1.00 96.50 84 THR A C 1
ATOM 641 O O . THR A 1 84 ? 1.421 4.405 4.381 1.00 96.50 84 THR A O 1
ATOM 644 N N . ILE A 1 85 ? 0.314 2.793 5.485 1.00 96.50 85 ILE A N 1
ATOM 645 C CA . ILE A 1 85 ? 0.284 1.844 4.364 1.00 96.50 85 ILE A CA 1
ATOM 646 C C . ILE A 1 85 ? -0.512 2.428 3.193 1.00 96.50 85 ILE A C 1
ATOM 648 O O . ILE A 1 85 ? -0.039 2.396 2.058 1.00 96.50 85 ILE A O 1
ATOM 652 N N . MET A 1 86 ? -1.686 3.006 3.452 1.00 96.12 86 MET A N 1
ATOM 653 C CA . MET A 1 86 ? -2.544 3.544 2.395 1.00 96.12 86 MET A CA 1
ATOM 654 C C . MET A 1 86 ? -1.936 4.765 1.698 1.00 96.12 86 MET A C 1
ATOM 656 O O . MET A 1 86 ? -1.984 4.858 0.473 1.00 96.12 86 MET A O 1
ATOM 660 N N . LEU A 1 87 ? -1.322 5.683 2.445 1.00 94.88 87 LEU A N 1
ATOM 661 C CA . LEU A 1 87 ? -0.739 6.899 1.872 1.00 94.88 87 LEU A CA 1
ATOM 662 C C . LEU A 1 87 ? 0.615 6.634 1.197 1.00 94.88 87 LEU A C 1
ATOM 664 O O . LEU A 1 87 ? 0.849 7.066 0.065 1.00 94.88 87 LEU A O 1
ATOM 668 N N . LEU A 1 88 ? 1.514 5.914 1.871 1.00 95.19 88 LEU A N 1
ATOM 669 C CA . LEU A 1 88 ? 2.899 5.781 1.415 1.00 95.19 88 LEU A CA 1
ATOM 670 C C . LEU A 1 88 ? 3.139 4.541 0.556 1.00 95.19 88 LEU A C 1
ATOM 672 O O . LEU A 1 88 ? 3.908 4.618 -0.395 1.00 95.19 88 LEU A O 1
ATOM 676 N N . LEU A 1 89 ? 2.503 3.410 0.868 1.00 93.00 89 LEU A N 1
ATOM 677 C CA . LEU A 1 89 ? 2.780 2.125 0.207 1.00 93.00 89 LEU A CA 1
ATOM 678 C C . LEU A 1 89 ? 1.721 1.729 -0.831 1.00 93.00 89 LEU A C 1
ATOM 680 O O . LEU A 1 89 ? 2.000 0.915 -1.709 1.00 93.00 89 LEU A O 1
ATOM 684 N N . PHE A 1 90 ? 0.533 2.330 -0.777 1.00 94.75 90 PHE A N 1
ATOM 685 C CA . PHE A 1 90 ? -0.505 2.169 -1.792 1.00 94.75 90 PHE A CA 1
ATOM 686 C C . PHE A 1 90 ? -0.592 3.385 -2.717 1.00 94.75 90 PHE A C 1
ATOM 688 O O . PHE A 1 90 ? -0.280 3.246 -3.896 1.00 94.75 90 PHE A O 1
ATOM 695 N N . ALA A 1 91 ? -0.962 4.570 -2.219 1.00 94.81 91 ALA A N 1
ATOM 696 C CA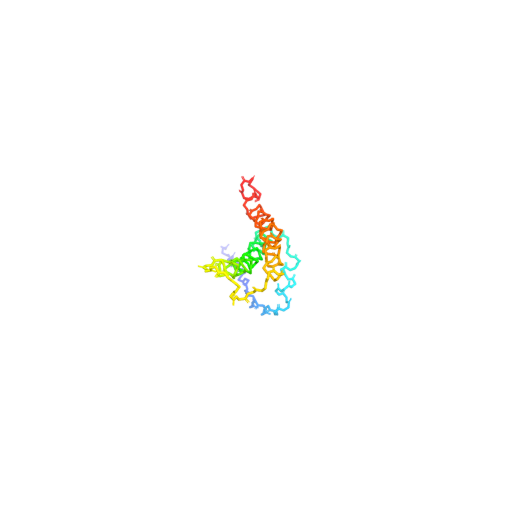 . ALA A 1 91 ? -1.265 5.709 -3.088 1.00 94.81 91 ALA A CA 1
ATOM 697 C C . ALA A 1 91 ? -0.049 6.151 -3.918 1.00 94.81 91 ALA A C 1
ATOM 699 O O . ALA A 1 91 ? -0.133 6.229 -5.143 1.00 94.81 91 ALA A O 1
ATOM 700 N N . THR A 1 92 ? 1.103 6.375 -3.279 1.00 95.25 92 THR A N 1
ATOM 701 C CA . THR A 1 92 ? 2.308 6.853 -3.984 1.00 95.25 92 THR A CA 1
ATOM 702 C C . THR A 1 92 ? 2.806 5.851 -5.046 1.00 95.25 92 THR A C 1
ATOM 704 O O . THR A 1 92 ? 2.992 6.253 -6.199 1.00 95.25 92 THR A O 1
ATOM 707 N N . PRO A 1 93 ? 2.955 4.542 -4.745 1.00 92.81 93 PRO A N 1
ATOM 708 C CA . PRO A 1 93 ? 3.382 3.544 -5.726 1.00 92.81 93 PRO A CA 1
ATOM 709 C C . PRO A 1 93 ? 2.337 3.285 -6.812 1.00 92.81 93 PRO A C 1
ATOM 711 O O . PRO A 1 93 ? 2.714 3.031 -7.952 1.00 92.81 93 PRO A O 1
ATOM 714 N N . LEU A 1 94 ? 1.042 3.387 -6.496 1.00 94.62 94 LEU A N 1
ATOM 715 C CA . LEU A 1 94 ? -0.039 3.248 -7.472 1.00 94.62 94 LEU A CA 1
ATOM 716 C C . LEU A 1 94 ? 0.054 4.337 -8.546 1.00 94.62 94 LEU A C 1
ATOM 718 O O . LEU A 1 94 ? 0.070 4.031 -9.738 1.00 94.62 94 LEU A O 1
ATOM 722 N N . PHE A 1 95 ? 0.172 5.605 -8.135 1.00 93.81 95 PHE A N 1
ATOM 723 C CA . PHE A 1 95 ? 0.314 6.718 -9.077 1.00 93.81 95 PHE A CA 1
ATOM 724 C C . PHE A 1 95 ? 1.618 6.632 -9.873 1.00 93.81 95 PHE A C 1
ATOM 726 O O . PHE A 1 95 ? 1.607 6.839 -11.089 1.00 93.81 95 PHE A O 1
ATOM 733 N N . ALA A 1 96 ? 2.730 6.268 -9.228 1.00 92.94 96 ALA A N 1
ATOM 734 C CA . ALA A 1 96 ? 3.991 6.031 -9.925 1.00 92.94 96 ALA A CA 1
ATOM 735 C C . ALA A 1 96 ? 3.871 4.880 -10.942 1.00 92.94 96 ALA A C 1
ATOM 737 O O . ALA A 1 96 ? 4.350 4.999 -12.067 1.00 92.94 96 ALA A O 1
ATOM 738 N N . GLY A 1 97 ? 3.190 3.787 -10.591 1.00 91.06 97 GLY A N 1
ATOM 739 C CA . GLY A 1 97 ? 2.949 2.641 -11.468 1.00 91.06 97 GLY A CA 1
ATOM 740 C C . GLY A 1 97 ? 2.135 3.010 -12.705 1.00 91.06 97 GLY A C 1
ATOM 741 O O . GLY A 1 97 ? 2.568 2.735 -13.823 1.00 91.06 97 GLY A O 1
ATOM 742 N N . PHE A 1 98 ? 1.009 3.709 -12.524 1.00 91.44 98 PHE A N 1
ATOM 743 C CA . PHE A 1 98 ? 0.211 4.213 -13.646 1.00 91.44 98 PHE A CA 1
ATOM 744 C C . PHE A 1 98 ? 0.989 5.189 -14.523 1.00 91.44 98 PHE A C 1
ATOM 746 O O . PHE A 1 98 ? 0.908 5.098 -15.746 1.00 91.44 98 PHE A O 1
ATOM 753 N N . THR A 1 99 ? 1.776 6.081 -13.921 1.00 91.69 99 THR A N 1
ATOM 754 C CA . THR A 1 99 ? 2.613 7.025 -14.672 1.00 91.69 99 THR A CA 1
ATOM 755 C C . THR A 1 99 ? 3.625 6.271 -15.533 1.00 91.69 99 THR A C 1
ATOM 757 O O . THR A 1 99 ? 3.691 6.506 -16.732 1.00 91.69 99 THR A O 1
ATO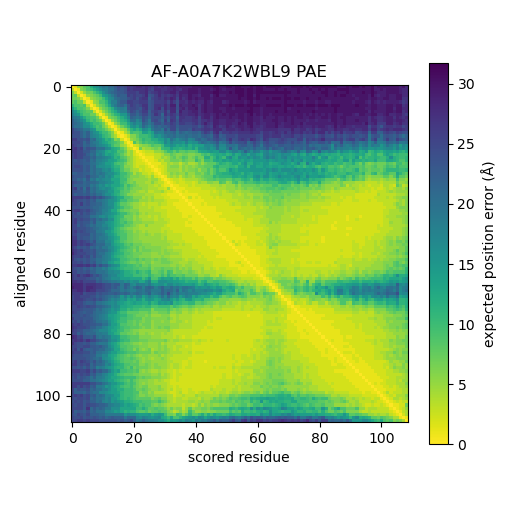M 760 N N . ASN A 1 100 ? 4.344 5.294 -14.974 1.00 90.00 100 ASN A N 1
ATOM 761 C CA . ASN A 1 100 ? 5.303 4.485 -15.735 1.00 90.00 100 ASN A CA 1
ATOM 762 C C . ASN A 1 100 ? 4.639 3.647 -16.842 1.00 90.00 100 ASN A C 1
ATOM 764 O O . ASN A 1 100 ? 5.245 3.403 -17.885 1.00 90.00 100 ASN A O 1
ATOM 768 N N . TRP A 1 101 ? 3.391 3.218 -16.646 1.00 87.88 101 TRP A N 1
ATOM 769 C CA . TRP A 1 101 ? 2.687 2.384 -17.618 1.00 87.88 101 TRP A CA 1
ATOM 770 C C . TRP A 1 101 ? 2.059 3.191 -18.763 1.00 87.88 101 TRP A C 1
ATOM 772 O O . TRP A 1 101 ? 2.151 2.788 -19.921 1.00 87.88 101 TRP A O 1
ATOM 782 N N . ILE A 1 102 ? 1.438 4.331 -18.444 1.00 87.94 102 ILE A N 1
ATOM 783 C CA . ILE A 1 102 ? 0.573 5.083 -19.364 1.00 87.94 102 ILE A CA 1
ATOM 784 C C . ILE A 1 102 ? 1.283 6.300 -19.968 1.00 87.94 102 ILE A C 1
ATOM 786 O O . ILE A 1 102 ? 1.106 6.562 -21.155 1.00 87.94 102 ILE A O 1
ATOM 790 N N . MET A 1 103 ? 2.079 7.047 -19.194 1.00 89.62 103 MET A N 1
ATOM 791 C CA . MET A 1 103 ? 2.629 8.333 -19.651 1.00 89.62 103 MET A CA 1
ATOM 792 C C . MET A 1 103 ? 3.504 8.204 -20.912 1.00 89.62 103 MET A C 1
ATOM 794 O O . MET A 1 103 ? 3.264 8.963 -21.850 1.00 89.62 103 MET A O 1
ATOM 798 N N . PRO A 1 104 ? 4.423 7.222 -21.032 1.00 85.31 104 PRO A N 1
ATOM 799 C CA . PRO A 1 104 ? 5.208 7.060 -22.260 1.00 85.31 104 PRO A CA 1
ATOM 800 C C . PRO A 1 104 ? 4.330 6.806 -23.494 1.00 85.31 104 PRO A C 1
ATOM 802 O O . PRO A 1 104 ? 4.505 7.450 -24.528 1.00 85.31 104 PRO A O 1
ATOM 805 N N . LEU A 1 105 ? 3.286 5.981 -23.337 1.0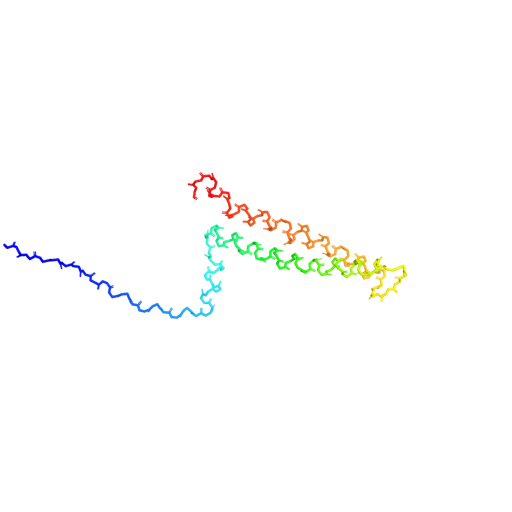0 83.31 105 LEU A N 1
ATOM 806 C CA . LEU A 1 105 ? 2.336 5.670 -24.408 1.00 83.31 105 LEU A CA 1
ATOM 807 C C . LEU A 1 105 ? 1.529 6.898 -24.855 1.00 83.31 105 LEU A C 1
ATOM 809 O O . LEU A 1 105 ? 1.184 7.004 -26.028 1.00 83.31 105 LEU A O 1
ATOM 813 N N . GLN A 1 106 ? 1.226 7.826 -23.943 1.00 85.94 106 GLN A N 1
ATOM 814 C CA . GLN A 1 106 ? 0.489 9.057 -24.255 1.00 85.94 106 GLN A CA 1
ATOM 815 C C . GLN A 1 106 ? 1.334 10.094 -25.006 1.00 85.94 106 GLN A C 1
ATOM 817 O O . GLN A 1 106 ? 0.782 10.887 -25.764 1.00 85.94 106 GLN A O 1
ATOM 822 N N . ILE A 1 107 ? 2.653 10.094 -24.799 1.00 85.12 107 ILE A N 1
ATOM 823 C CA . ILE A 1 107 ? 3.588 11.034 -25.440 1.00 85.12 107 ILE A CA 1
ATOM 824 C C . ILE A 1 107 ? 4.151 10.449 -26.754 1.00 85.12 107 ILE A C 1
ATOM 826 O O . ILE A 1 107 ? 4.753 11.168 -27.548 1.00 85.12 107 ILE A O 1
ATOM 830 N N . GLY A 1 108 ? 3.893 9.165 -27.031 1.00 77.50 108 GLY A N 1
ATOM 831 C CA . GLY A 1 108 ? 4.323 8.480 -28.253 1.00 77.50 108 GLY A CA 1
ATOM 832 C C . GLY A 1 108 ? 5.745 7.915 -28.182 1.00 77.50 108 GLY A C 1
ATOM 833 O O . GLY A 1 108 ? 6.379 7.765 -29.226 1.00 77.50 108 GLY A O 1
ATOM 834 N N . ALA A 1 109 ? 6.235 7.638 -26.969 1.00 60.06 109 ALA A N 1
ATOM 835 C CA . ALA A 1 109 ? 7.519 6.992 -26.698 1.00 60.06 109 ALA A CA 1
ATOM 836 C C . ALA A 1 109 ? 7.377 5.473 -26.500 1.00 60.06 109 ALA A C 1
ATOM 838 O O . ALA A 1 109 ? 6.322 5.025 -25.986 1.00 60.06 109 ALA A O 1
#

Radius of gyration: 24.97 Å; Cα contacts (8 Å, |Δi|>4): 71; chains: 1; bounding box: 40×36×89 Å

Secondary structure (DSSP, 8-state):
------------PPPPPPPHHHHHHHHHT---HHHHHHHHHHHHHHHHHHHHHHHHHHHHHTTSSS-SSS-HHHHHHHHHHHHHIIIIIIIHHHHHHHHHHHHHHHHT-

Sequence (109 aa):
MTDTEQSTSETVAPGRPLRPGALAVKWATTTDHKTIGSLYLITSFVFFLIGGVLALLMRAELARPGLQIMSEEQFNQAFTMHGTIMLLLFATPLFAGFTNWIMPLQIGA

Solvent-accessible surface area (backbone atoms only — not comparable to full-atom values): 6279 Å² total; per-residue (Å²): 133,88,83,72,89,81,75,76,76,76,75,80,71,81,78,74,83,77,51,74,67,56,54,54,51,50,62,75,70,56,82,53,45,57,60,54,11,49,54,28,39,53,51,12,50,53,38,43,52,55,26,46,51,45,48,51,53,56,51,57,41,69,71,47,94,65,84,77,84,58,53,75,66,54,49,57,50,47,52,53,50,27,51,49,34,44,54,61,46,17,49,50,33,35,55,52,9,51,44,41,48,45,49,43,62,73,75,74,98

pLDDT: mean 83.85, std 12.99, range [46.78, 97.12]

Mean predicted aligned error: 11.06 Å

Foldseek 3Di:
DDDDDPPPPPPPDPPDPQDPVNVVVCLVPDPQLQSLLVVLQVQLVVLVVVLVVLVVVLVVCVVDPDGDPDDPVVSVVSVVVSVCSCPPRRPVSNVSSCCSNPVCVVVVD

Nearest PDB structures (foldseek):
  9dm1-assembly1_R  TM=8.167E-01  e=1.794E-06  Mycolicibacterium smegmatis MC2 155
  7qho-assembly1_D  TM=7.964E-01  e=1.998E-06  Corynebacterium glutamicum ATCC 13032
  6hwh-assembly1_V  TM=8.890E-01  e=8.128E-06  Mycolicibacterium smegmatis MC2 155
  8hcr-assembly1_R  TM=8.577E-01  e=5.880E-06  Mycobacterium tuberculosis variant bovis BCG
  6adq-assembly1_R  TM=8.114E-01  e=4.330E-05  Mycolicibacterium smegmatis MC2 51